Protein AF-A0A7C5RW53-F1 (afdb_monomer_lite)

Secondary structure (DSSP, 8-state):
--HHHHHHHHIIIIIHHHHHT-TT-TTEEEEEEEEETTTTEEEEEEEE-TTSSS-TT-HHHHHHHHHHHHHHHHHH-TT--EEEEEE-PPPHHHHHHHH----

pLDDT: mean 79.0, std 14.32, range [39.81, 92.06]

Sequence (103 aa):
MDIAEKIQKYILMDIRPRIKASPQIEDVIVWLKKFDKETGTAYLGLALGNGVGCSPFCGCAAGQIAELIGQEISREFPEVKRVVGLADIPEDDIIKSWNNEEN

Radius of gyration: 12.95 Å; chains: 1; bounding box: 31×34×33 Å

Foldseek 3Di:
DDVLVVLQVCCQPPVLVVLVPDPQQPPKAKGFPDADQVVLETEIEIQRDDRNPPPRQPLVVQQVSQVVVLVVSCVVPVSRPYYHGGHDDDDPVSVCSSPPPPD

Structure (mmCIF, N/CA/C/O backbone):
data_AF-A0A7C5RW53-F1
#
_entry.id   AF-A0A7C5RW53-F1
#
loop_
_atom_site.group_PDB
_atom_site.id
_atom_site.type_symbol
_atom_site.label_atom_id
_atom_site.label_alt_id
_atom_site.label_comp_id
_atom_site.label_asym_id
_atom_site.label_entity_id
_atom_site.label_seq_id
_atom_site.pdbx_PDB_ins_code
_atom_site.Cartn_x
_atom_site.Cartn_y
_atom_site.Cartn_z
_atom_site.occupancy
_atom_site.B_iso_or_equiv
_atom_site.auth_seq_id
_atom_site.auth_comp_id
_atom_site.auth_asym_id
_atom_site.auth_atom_id
_atom_site.pdbx_PDB_model_num
ATOM 1 N N . MET A 1 1 ? -8.670 13.868 7.991 1.00 60.38 1 MET A N 1
ATOM 2 C CA . MET A 1 1 ? -7.878 13.191 6.951 1.00 60.38 1 MET A CA 1
ATOM 3 C C . MET A 1 1 ? -8.121 11.708 7.109 1.00 60.38 1 MET A C 1
ATOM 5 O O . MET A 1 1 ? -7.908 11.197 8.208 1.00 60.38 1 MET A O 1
ATOM 9 N N . ASP A 1 2 ? -8.680 11.081 6.082 1.00 83.88 2 ASP A N 1
ATOM 10 C CA . ASP A 1 2 ? -9.053 9.672 6.103 1.00 83.88 2 ASP A CA 1
ATOM 11 C C . ASP A 1 2 ? -7.799 8.787 6.166 1.00 83.88 2 ASP A C 1
ATOM 13 O O . ASP A 1 2 ? -6.742 9.140 5.639 1.00 83.88 2 ASP A O 1
ATOM 17 N N . ILE A 1 3 ? -7.880 7.645 6.846 1.00 85.81 3 ILE A N 1
ATOM 18 C CA . ILE A 1 3 ? -6.751 6.714 6.925 1.00 85.81 3 ILE A CA 1
ATOM 19 C C . ILE A 1 3 ? -6.364 6.171 5.546 1.00 85.81 3 ILE A C 1
ATOM 21 O O . ILE A 1 3 ? -5.177 5.996 5.284 1.00 85.81 3 ILE A O 1
ATOM 25 N N . ALA A 1 4 ? -7.328 5.994 4.638 1.00 87.56 4 ALA A N 1
ATOM 26 C CA . ALA A 1 4 ? -7.044 5.591 3.270 1.00 87.56 4 ALA A CA 1
ATOM 27 C C . ALA A 1 4 ? -6.159 6.627 2.559 1.00 87.56 4 ALA A C 1
ATOM 29 O O . ALA A 1 4 ? -5.182 6.263 1.910 1.00 87.56 4 ALA A O 1
ATOM 30 N N . GLU A 1 5 ? -6.431 7.920 2.755 1.00 88.75 5 GLU A N 1
ATOM 31 C CA . GLU A 1 5 ? -5.603 9.002 2.208 1.00 88.75 5 GLU A CA 1
ATOM 32 C C . GLU A 1 5 ? -4.196 9.005 2.815 1.00 88.75 5 GLU A C 1
ATOM 34 O O . GLU A 1 5 ? -3.215 9.227 2.107 1.00 88.75 5 GLU A O 1
ATOM 39 N N . LYS A 1 6 ? -4.073 8.741 4.124 1.00 90.50 6 LYS A N 1
ATOM 40 C CA . LYS A 1 6 ? -2.763 8.649 4.786 1.00 90.50 6 LYS A CA 1
ATOM 41 C C . LYS A 1 6 ? -1.939 7.478 4.253 1.00 90.50 6 LYS A C 1
ATOM 43 O O . LYS A 1 6 ? -0.764 7.669 3.951 1.00 90.50 6 LYS A O 1
ATOM 48 N N . ILE A 1 7 ? -2.554 6.305 4.102 1.00 90.31 7 ILE A N 1
ATOM 49 C CA . ILE A 1 7 ? -1.904 5.115 3.542 1.00 90.31 7 ILE A CA 1
ATOM 50 C C . ILE A 1 7 ? -1.500 5.379 2.088 1.00 90.31 7 ILE A C 1
ATOM 52 O O . ILE A 1 7 ? -0.357 5.126 1.722 1.00 90.31 7 ILE A O 1
ATOM 56 N N . GLN A 1 8 ? -2.390 5.948 1.270 1.00 90.19 8 GLN A N 1
ATOM 57 C CA . GLN A 1 8 ? -2.077 6.289 -0.120 1.00 90.19 8 GLN A CA 1
ATOM 58 C C . GLN A 1 8 ? -0.909 7.280 -0.211 1.00 90.19 8 GLN A C 1
ATOM 60 O O . GLN A 1 8 ? 0.004 7.097 -1.015 1.00 90.19 8 GLN A O 1
ATOM 65 N N . LYS A 1 9 ? -0.894 8.306 0.645 1.00 90.38 9 LYS A N 1
ATOM 66 C CA . LYS A 1 9 ? 0.212 9.266 0.714 1.00 90.38 9 LYS A CA 1
ATOM 67 C C . LYS A 1 9 ? 1.521 8.594 1.129 1.00 90.38 9 LYS A C 1
ATOM 69 O O . LYS A 1 9 ? 2.552 8.864 0.522 1.00 90.38 9 LYS A O 1
ATOM 74 N N . TYR A 1 10 ? 1.480 7.703 2.117 1.00 91.25 10 TYR A N 1
ATOM 75 C CA . TYR A 1 10 ? 2.642 6.925 2.544 1.00 91.25 10 TYR A CA 1
ATOM 76 C C . TYR A 1 10 ? 3.187 6.048 1.408 1.00 91.25 10 TYR A C 1
ATOM 78 O O . TYR A 1 10 ? 4.391 6.036 1.160 1.00 91.25 10 TYR A O 1
ATOM 86 N N . ILE A 1 11 ? 2.304 5.401 0.639 1.00 90.19 11 ILE A N 1
ATOM 87 C CA . ILE A 1 11 ? 2.691 4.625 -0.544 1.00 90.19 11 ILE A CA 1
ATOM 88 C C . ILE A 1 11 ? 3.422 5.511 -1.565 1.00 90.19 11 ILE A C 1
ATOM 90 O O . ILE A 1 11 ? 4.488 5.142 -2.048 1.00 90.19 11 ILE A O 1
ATOM 94 N N . LEU A 1 12 ? 2.894 6.694 -1.880 1.00 89.44 12 LEU A N 1
ATOM 95 C CA . LEU A 1 12 ? 3.497 7.579 -2.884 1.00 89.44 12 LEU A CA 1
ATOM 96 C C . LEU A 1 12 ? 4.804 8.242 -2.424 1.00 89.44 12 LEU A C 1
ATOM 98 O O . LEU A 1 12 ? 5.671 8.522 -3.256 1.00 89.44 12 LEU A O 1
ATOM 102 N N . MET A 1 13 ? 4.944 8.523 -1.129 1.00 88.94 13 MET A N 1
ATOM 103 C CA . MET A 1 13 ? 6.102 9.240 -0.590 1.00 88.94 13 MET A CA 1
ATOM 104 C C . MET A 1 13 ? 7.244 8.316 -0.169 1.00 88.94 13 MET A C 1
ATOM 106 O O . MET A 1 13 ? 8.395 8.659 -0.414 1.00 88.94 13 MET A O 1
ATOM 110 N N . ASP A 1 14 ? 6.942 7.167 0.437 1.00 87.75 14 ASP A N 1
ATOM 111 C CA . ASP A 1 14 ? 7.957 6.284 1.026 1.00 87.75 14 ASP A CA 1
ATOM 112 C C . ASP A 1 14 ? 8.174 5.017 0.190 1.00 87.75 14 ASP A C 1
ATOM 114 O O . ASP A 1 14 ? 9.297 4.657 -0.164 1.00 87.75 14 ASP A O 1
ATOM 118 N N . ILE A 1 15 ? 7.082 4.371 -0.222 1.00 87.06 15 ILE A N 1
ATOM 119 C CA . ILE A 1 15 ? 7.143 3.081 -0.919 1.00 87.06 15 ILE A CA 1
ATOM 120 C C . ILE A 1 15 ? 7.528 3.247 -2.396 1.00 87.06 15 ILE A C 1
ATOM 122 O O . ILE A 1 15 ? 8.409 2.544 -2.893 1.00 87.06 15 ILE A O 1
ATOM 126 N N . ARG A 1 16 ? 6.915 4.202 -3.103 1.00 87.31 16 ARG A N 1
ATOM 127 C CA . ARG A 1 16 ? 7.174 4.497 -4.521 1.00 87.31 16 ARG A CA 1
ATOM 128 C C . ARG A 1 16 ? 8.660 4.693 -4.850 1.00 87.31 16 ARG A C 1
ATOM 130 O O . ARG A 1 16 ? 9.122 4.006 -5.760 1.00 87.31 16 ARG A O 1
ATOM 137 N N . PRO A 1 17 ? 9.433 5.570 -4.171 1.00 84.62 17 PRO A N 1
ATOM 138 C CA . PRO A 1 17 ? 10.845 5.762 -4.513 1.00 84.62 17 PRO A CA 1
ATOM 139 C C . PRO A 1 17 ? 11.674 4.486 -4.325 1.00 84.62 17 PRO A C 1
ATOM 141 O O . PRO A 1 17 ? 12.587 4.233 -5.102 1.00 84.62 17 PRO A O 1
ATOM 144 N N . ARG A 1 18 ? 11.330 3.637 -3.349 1.00 83.25 18 ARG A N 1
ATOM 145 C CA . ARG A 1 18 ? 12.024 2.364 -3.087 1.00 83.25 18 ARG A CA 1
ATOM 146 C C . ARG A 1 18 ? 11.716 1.306 -4.144 1.00 83.25 18 ARG A C 1
ATOM 148 O O . ARG A 1 18 ? 12.614 0.569 -4.550 1.00 83.25 18 ARG A O 1
ATOM 155 N N . ILE A 1 19 ? 10.468 1.258 -4.613 1.00 80.19 19 ILE A N 1
ATOM 156 C CA . ILE A 1 19 ? 10.066 0.396 -5.730 1.00 80.19 19 ILE A CA 1
ATOM 157 C C . ILE A 1 19 ? 10.749 0.860 -7.018 1.00 80.19 19 ILE A C 1
ATOM 159 O O . ILE A 1 19 ? 11.409 0.051 -7.660 1.00 80.19 19 ILE A O 1
ATOM 163 N N . LYS A 1 20 ? 10.687 2.159 -7.345 1.00 77.50 20 LYS A N 1
ATOM 164 C CA . LYS A 1 20 ? 11.353 2.723 -8.534 1.00 77.50 20 LYS A CA 1
ATOM 165 C C . LYS A 1 20 ? 12.879 2.550 -8.514 1.00 77.50 20 LYS A C 1
ATOM 167 O O . LYS A 1 20 ? 13.486 2.416 -9.568 1.00 77.50 20 LYS A O 1
ATOM 172 N N . ALA A 1 21 ? 13.506 2.550 -7.336 1.00 75.88 21 ALA A N 1
ATOM 173 C CA . ALA A 1 21 ? 14.948 2.341 -7.194 1.00 75.88 21 ALA A CA 1
ATOM 174 C C . ALA A 1 21 ? 15.376 0.864 -7.293 1.00 75.88 21 ALA A C 1
ATOM 176 O O . ALA A 1 21 ? 16.574 0.581 -7.351 1.00 75.88 21 ALA A O 1
ATOM 177 N N . SER A 1 22 ? 14.435 -0.086 -7.274 1.00 68.31 22 SER A N 1
ATOM 178 C CA . SER A 1 22 ? 14.743 -1.516 -7.276 1.00 68.31 22 SER A CA 1
ATOM 179 C C . SER A 1 22 ? 14.961 -2.028 -8.708 1.00 68.31 22 SER A C 1
ATOM 181 O O . SER A 1 22 ? 14.000 -2.127 -9.465 1.00 68.31 22 SER A O 1
ATOM 183 N N . PRO A 1 23 ? 16.182 -2.457 -9.089 1.00 59.50 23 PRO A N 1
ATOM 184 C CA . PRO A 1 23 ? 16.503 -2.856 -10.467 1.00 59.50 23 PRO A CA 1
ATOM 185 C C . PRO A 1 23 ? 15.830 -4.163 -10.913 1.00 59.50 23 PRO A C 1
ATOM 187 O O . PRO A 1 23 ? 15.885 -4.515 -12.081 1.00 59.50 23 PRO A O 1
ATOM 190 N N . GLN A 1 24 ? 15.232 -4.911 -9.983 1.00 56.28 24 GLN A N 1
ATOM 191 C CA . GLN A 1 24 ? 14.511 -6.160 -10.260 1.00 56.28 24 GLN A CA 1
ATOM 192 C C . GLN A 1 24 ? 13.011 -5.935 -10.503 1.00 56.28 24 GLN A C 1
ATOM 194 O O . GLN A 1 24 ? 12.285 -6.885 -10.786 1.00 56.28 24 GLN A O 1
ATOM 199 N N . ILE A 1 25 ? 12.539 -4.700 -10.324 1.00 60.81 25 ILE A N 1
ATOM 200 C CA . ILE A 1 25 ? 11.127 -4.337 -10.285 1.00 60.81 25 ILE A CA 1
ATOM 201 C C . ILE A 1 25 ? 10.901 -3.226 -11.320 1.00 60.81 25 ILE A C 1
ATOM 203 O O . ILE A 1 25 ? 10.647 -2.073 -10.982 1.00 60.81 25 ILE A O 1
ATOM 207 N N . GLU A 1 26 ? 11.051 -3.564 -12.601 1.00 56.66 26 GLU A N 1
ATOM 208 C CA . GLU A 1 26 ? 10.696 -2.651 -13.691 1.00 56.66 26 GLU A CA 1
ATOM 209 C C . GLU A 1 26 ? 9.162 -2.537 -13.787 1.00 56.66 26 GLU A C 1
ATOM 211 O O . GLU A 1 26 ? 8.442 -3.538 -13.750 1.00 56.66 26 GLU A O 1
ATOM 216 N N . ASP A 1 27 ? 8.664 -1.299 -13.855 1.00 70.62 27 ASP A N 1
ATOM 217 C CA . ASP A 1 27 ? 7.256 -0.966 -14.117 1.00 70.62 27 ASP A CA 1
ATOM 218 C C . ASP A 1 27 ? 6.223 -1.503 -13.106 1.00 70.62 27 ASP A C 1
ATOM 220 O O . ASP A 1 27 ? 5.102 -1.861 -13.475 1.00 70.62 27 ASP A O 1
ATOM 224 N N . VAL A 1 28 ? 6.556 -1.533 -11.809 1.00 79.19 28 VAL A N 1
ATOM 225 C CA . VAL A 1 28 ? 5.549 -1.818 -10.773 1.00 79.19 28 VAL A CA 1
ATOM 226 C C . VAL A 1 28 ? 4.866 -0.551 -10.279 1.00 79.19 28 VAL A C 1
ATOM 228 O O . VAL A 1 28 ? 5.516 0.413 -9.872 1.00 79.19 28 VAL A O 1
ATOM 231 N N . ILE A 1 29 ? 3.534 -0.588 -10.263 1.00 85.75 29 ILE A N 1
ATOM 232 C CA . ILE A 1 29 ? 2.676 0.453 -9.694 1.00 85.75 29 ILE A CA 1
ATOM 233 C C . ILE A 1 29 ? 1.947 -0.142 -8.497 1.00 85.75 29 ILE A C 1
ATOM 235 O O . ILE A 1 29 ? 1.301 -1.181 -8.624 1.00 85.75 29 ILE A O 1
ATOM 239 N N . VAL A 1 30 ? 2.026 0.523 -7.345 1.00 88.38 30 VAL A N 1
ATOM 240 C CA . VAL A 1 30 ? 1.307 0.118 -6.130 1.00 88.38 30 VAL A CA 1
ATOM 241 C C . VAL A 1 30 ? 0.391 1.245 -5.682 1.00 88.38 30 VAL A C 1
ATOM 243 O O . VAL A 1 30 ? 0.796 2.401 -5.616 1.00 88.38 30 VAL A O 1
ATOM 246 N N . TRP A 1 31 ? -0.851 0.918 -5.345 1.00 91.25 31 TRP A N 1
ATOM 247 C CA . TRP A 1 31 ? -1.801 1.887 -4.806 1.00 91.25 31 TRP A CA 1
ATOM 248 C C . TRP A 1 31 ? -2.745 1.235 -3.808 1.00 91.25 31 TRP A C 1
ATOM 250 O O . TRP A 1 31 ? -2.967 0.024 -3.824 1.00 91.25 31 TRP A O 1
ATOM 260 N N . LEU A 1 32 ? -3.332 2.045 -2.934 1.00 92.06 32 LEU A N 1
ATOM 261 C CA . LEU A 1 32 ? -4.427 1.601 -2.092 1.00 92.06 32 LEU A CA 1
ATOM 262 C C . LEU A 1 32 ? -5.710 1.552 -2.927 1.00 92.06 32 LEU A C 1
ATOM 264 O O . LEU A 1 32 ? -6.218 2.581 -3.362 1.00 92.06 32 LEU A O 1
ATOM 268 N N . LYS A 1 33 ? -6.262 0.352 -3.110 1.00 90.50 33 LYS A N 1
ATOM 269 C CA . LYS A 1 33 ? -7.536 0.145 -3.808 1.00 90.50 33 LYS A CA 1
ATOM 270 C C . LYS A 1 33 ? -8.727 0.373 -2.882 1.00 90.50 33 LYS A C 1
ATOM 272 O O . LYS A 1 33 ? -9.715 0.987 -3.268 1.00 90.50 33 LYS A O 1
ATOM 277 N N . LYS A 1 34 ? -8.650 -0.142 -1.652 1.00 90.81 34 LYS A N 1
ATOM 278 C CA . LYS A 1 34 ? -9.700 0.025 -0.639 1.00 90.81 34 LYS A CA 1
ATOM 279 C C . LYS A 1 34 ? -9.123 -0.149 0.759 1.00 90.81 34 LYS A C 1
ATOM 281 O O . LYS A 1 34 ? -8.285 -1.017 0.974 1.00 90.81 34 LYS A O 1
ATOM 286 N N . PHE A 1 35 ? -9.638 0.605 1.724 1.00 91.44 35 PHE A N 1
ATOM 287 C CA . PHE A 1 35 ? -9.458 0.298 3.139 1.00 91.44 35 PHE A CA 1
ATOM 288 C C . PHE A 1 35 ? -10.794 -0.091 3.768 1.00 91.44 35 PHE A C 1
ATOM 290 O O . PHE A 1 35 ? -11.774 0.649 3.686 1.00 91.44 35 PHE A O 1
ATOM 297 N N . ASP A 1 36 ? -10.834 -1.269 4.376 1.00 91.31 36 ASP A N 1
ATOM 298 C CA . ASP A 1 36 ? -11.982 -1.766 5.115 1.00 91.31 36 ASP A CA 1
ATOM 299 C C . ASP A 1 36 ? -11.802 -1.463 6.605 1.00 91.31 36 ASP A C 1
ATOM 301 O O . ASP A 1 36 ? -11.018 -2.116 7.293 1.00 91.31 36 ASP A O 1
ATOM 305 N N . LYS A 1 37 ? -12.509 -0.439 7.097 1.00 87.50 37 LYS A N 1
ATOM 306 C CA . LYS A 1 37 ? -12.395 0.037 8.486 1.00 87.50 37 LYS A CA 1
ATOM 307 C C . LYS A 1 37 ? -12.944 -0.960 9.506 1.00 87.50 37 LYS A C 1
ATOM 309 O O . LYS A 1 37 ? -12.482 -0.975 10.641 1.00 87.50 37 LYS A O 1
ATOM 314 N N . GLU A 1 38 ? -13.919 -1.776 9.111 1.00 87.62 38 GLU A N 1
ATOM 315 C CA . GLU A 1 38 ? -14.553 -2.756 9.999 1.00 87.62 38 GLU A CA 1
ATOM 316 C C . GLU A 1 38 ? -13.579 -3.881 10.357 1.00 87.62 38 GLU A C 1
ATOM 318 O O . GLU A 1 38 ? -13.432 -4.248 11.524 1.00 87.62 38 GLU A O 1
ATOM 323 N N . THR A 1 39 ? -12.857 -4.394 9.361 1.00 89.19 39 THR A N 1
ATOM 324 C CA . THR A 1 39 ? -11.870 -5.463 9.559 1.00 89.19 39 THR A CA 1
ATOM 325 C C . THR A 1 39 ? -10.444 -4.950 9.775 1.00 89.19 39 THR A C 1
ATOM 327 O O . THR A 1 39 ? -9.594 -5.706 10.245 1.00 89.19 39 THR A O 1
ATOM 330 N N . GLY A 1 40 ? -10.168 -3.678 9.471 1.00 89.88 40 GLY A N 1
ATOM 331 C CA . GLY A 1 40 ? -8.817 -3.111 9.440 1.00 89.88 40 GLY A CA 1
ATOM 332 C C . GLY A 1 40 ? -7.988 -3.639 8.266 1.00 89.88 40 GLY A C 1
ATOM 333 O O . GLY A 1 40 ? -6.772 -3.784 8.392 1.00 89.88 40 GLY A O 1
ATOM 334 N N . THR A 1 41 ? -8.628 -3.997 7.149 1.00 91.56 41 THR A N 1
ATOM 335 C CA . THR A 1 41 ? -7.951 -4.610 5.996 1.00 91.56 41 THR A CA 1
ATOM 336 C C . THR A 1 41 ? -7.657 -3.572 4.914 1.00 91.56 41 THR A C 1
ATOM 338 O O . THR A 1 41 ? -8.577 -2.980 4.351 1.00 91.56 41 THR A O 1
ATOM 341 N N . ALA A 1 42 ? -6.381 -3.382 4.575 1.00 91.56 42 ALA A N 1
ATOM 342 C CA . ALA A 1 42 ? -5.950 -2.578 3.435 1.00 91.56 42 ALA A CA 1
ATOM 343 C C . ALA A 1 42 ? -5.766 -3.459 2.191 1.00 91.56 42 ALA A C 1
ATOM 345 O O . ALA A 1 42 ? -4.936 -4.367 2.165 1.00 91.56 42 ALA A O 1
ATOM 346 N N . TYR A 1 43 ? -6.538 -3.179 1.148 1.00 91.25 43 TYR A N 1
ATOM 347 C CA . TYR A 1 43 ? -6.432 -3.826 -0.153 1.00 91.25 43 TYR A CA 1
ATOM 348 C C . TYR A 1 43 ? -5.542 -2.976 -1.052 1.00 91.25 43 TYR A C 1
ATOM 350 O O . TYR A 1 43 ? -5.912 -1.857 -1.415 1.00 91.25 43 TYR A O 1
ATOM 358 N N . LEU A 1 44 ? -4.380 -3.509 -1.408 1.00 91.31 44 LEU A N 1
ATOM 359 C CA . LEU A 1 44 ? -3.438 -2.887 -2.325 1.00 91.31 44 LEU A CA 1
ATOM 360 C C . LEU A 1 44 ? -3.655 -3.436 -3.733 1.00 91.31 44 LEU A C 1
ATOM 362 O O . LEU A 1 44 ? -3.730 -4.649 -3.923 1.00 91.31 44 LEU A O 1
ATOM 366 N N . GLY A 1 45 ? -3.751 -2.538 -4.707 1.00 89.69 45 GLY A N 1
ATOM 367 C CA . GLY A 1 45 ? -3.626 -2.871 -6.119 1.00 89.69 45 GLY A CA 1
ATOM 368 C C . GLY A 1 45 ? -2.156 -2.854 -6.517 1.00 89.69 45 GLY A C 1
ATOM 369 O O 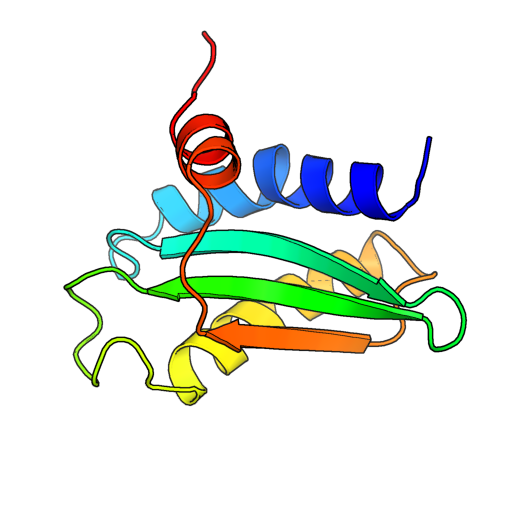. GLY A 1 45 ? -1.411 -1.961 -6.105 1.00 89.69 45 GLY A O 1
ATOM 370 N N . LEU A 1 46 ? -1.739 -3.861 -7.278 1.00 87.19 46 LEU A N 1
ATOM 371 C CA . LEU A 1 46 ? -0.395 -3.974 -7.824 1.00 87.19 46 LEU A CA 1
ATOM 372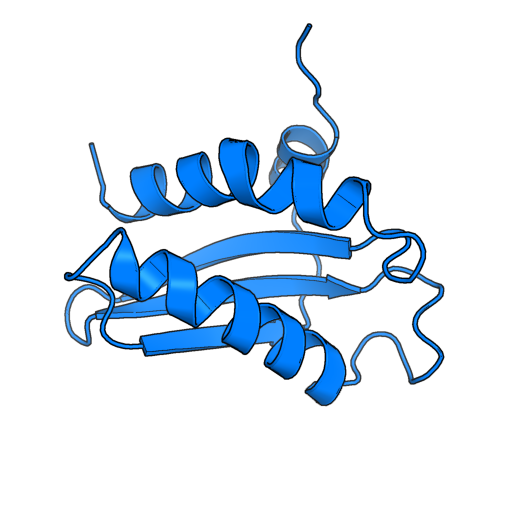 C C . LEU A 1 46 ? -0.480 -4.226 -9.325 1.00 87.19 46 LEU A C 1
ATOM 374 O O . LEU A 1 46 ? -1.026 -5.239 -9.761 1.00 87.19 46 LEU A O 1
ATOM 378 N N . ALA A 1 47 ? 0.098 -3.317 -10.099 1.00 83.25 47 ALA A N 1
ATOM 379 C CA . ALA A 1 47 ? 0.332 -3.505 -11.519 1.00 83.25 47 ALA A CA 1
ATOM 380 C C . ALA A 1 47 ? 1.766 -3.985 -11.670 1.00 83.25 47 ALA A C 1
ATOM 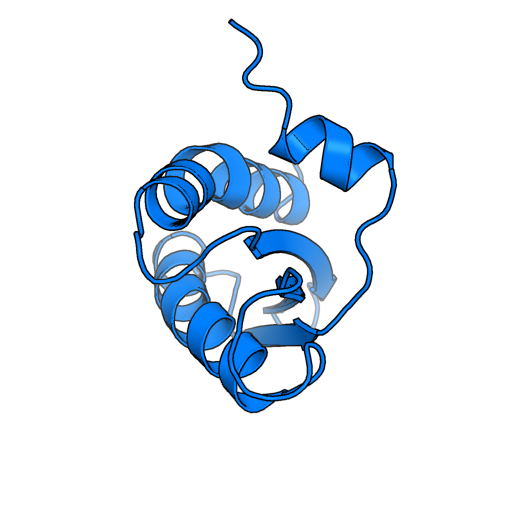382 O O . ALA A 1 47 ? 2.688 -3.284 -11.262 1.00 83.25 47 ALA A O 1
ATOM 383 N N . LEU A 1 48 ? 1.947 -5.178 -12.216 1.00 74.75 48 LEU A N 1
ATOM 384 C CA . LEU A 1 48 ? 3.254 -5.722 -12.545 1.00 74.75 48 LEU A CA 1
ATOM 385 C C . LEU A 1 48 ? 3.467 -5.483 -14.041 1.00 74.75 48 LEU A C 1
ATOM 387 O O . LEU A 1 48 ? 2.739 -6.053 -14.854 1.00 74.75 48 LEU A O 1
ATOM 391 N N . GLY A 1 49 ? 4.387 -4.591 -14.407 1.00 63.75 49 GLY A N 1
ATOM 392 C CA . GLY A 1 49 ? 4.660 -4.267 -15.804 1.00 63.75 49 GLY A CA 1
ATOM 393 C C . GLY A 1 49 ? 5.110 -5.467 -16.646 1.00 63.75 49 GLY A C 1
ATOM 394 O O . GLY A 1 49 ? 5.337 -6.578 -16.155 1.00 63.75 49 GLY A O 1
ATOM 395 N N . ASN A 1 50 ? 5.249 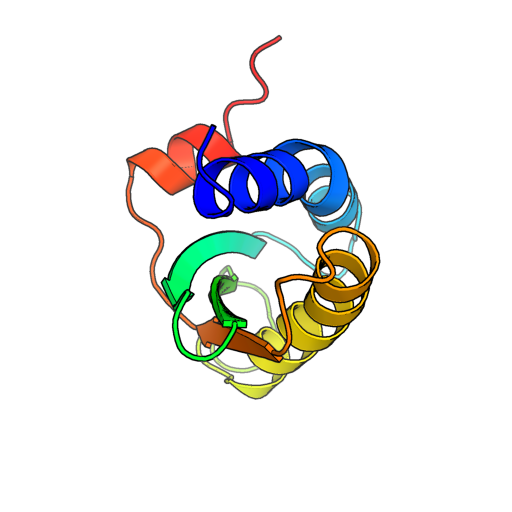-5.246 -17.956 1.00 50.34 50 ASN A N 1
ATOM 396 C CA . ASN A 1 50 ? 5.775 -6.253 -18.879 1.00 50.34 50 ASN A CA 1
ATOM 397 C C . ASN A 1 50 ? 7.273 -6.476 -18.610 1.00 50.34 50 ASN A C 1
ATOM 399 O O . ASN A 1 50 ? 8.114 -5.808 -19.197 1.00 50.34 50 ASN A O 1
ATOM 403 N N . GLY A 1 51 ? 7.606 -7.416 -17.726 1.00 46.06 51 GLY A N 1
ATOM 404 C CA . GLY A 1 51 ? 9.001 -7.712 -17.375 1.00 46.06 51 GLY A CA 1
ATOM 405 C C . GLY A 1 51 ? 9.188 -8.692 -16.219 1.00 46.06 51 GLY A C 1
ATOM 406 O O . GLY A 1 51 ? 10.243 -9.310 -16.093 1.00 46.06 51 GLY A O 1
ATOM 407 N N . VAL A 1 52 ? 8.158 -8.923 -15.401 1.00 49.22 52 VAL A N 1
ATOM 408 C CA . VAL A 1 52 ? 8.226 -9.926 -14.332 1.00 49.22 52 VAL A CA 1
ATOM 409 C C . VAL A 1 52 ? 8.088 -11.308 -14.980 1.00 49.22 52 VAL A C 1
ATOM 411 O O . VAL A 1 52 ? 7.047 -11.630 -15.536 1.00 49.22 52 VAL A O 1
ATOM 414 N N . GLY A 1 53 ? 9.158 -12.111 -14.988 1.00 41.44 53 GLY A N 1
ATOM 415 C CA . GLY A 1 53 ? 9.309 -13.380 -15.734 1.00 41.44 53 GLY A CA 1
ATOM 416 C C . GLY A 1 53 ? 8.346 -14.537 -15.395 1.00 41.44 53 GLY A C 1
ATOM 417 O O . GLY A 1 53 ? 8.616 -15.689 -15.721 1.00 41.44 53 GLY A O 1
ATOM 418 N N . CYS A 1 54 ? 7.216 -14.257 -14.757 1.00 49.12 54 CYS A N 1
ATOM 419 C CA . CYS A 1 54 ? 6.023 -15.094 -14.691 1.00 49.12 54 CYS A CA 1
ATOM 420 C C . CYS A 1 54 ? 4.859 -14.184 -15.064 1.00 49.12 54 CYS A C 1
ATOM 422 O O . CYS A 1 54 ? 4.847 -13.070 -14.556 1.00 49.12 54 CYS A O 1
ATOM 424 N N . SER A 1 55 ? 3.927 -14.645 -15.917 1.00 44.84 55 SER A N 1
ATOM 425 C CA . SER A 1 55 ? 2.751 -13.889 -16.408 1.00 44.84 55 SER A CA 1
ATOM 426 C C . SER A 1 55 ? 2.391 -12.705 -15.501 1.00 44.84 55 SER A C 1
ATOM 428 O O . SER A 1 55 ? 2.240 -12.957 -14.309 1.00 44.84 55 SER A O 1
ATOM 430 N N . PRO A 1 56 ? 2.176 -11.476 -16.009 1.00 49.94 56 PRO A N 1
ATOM 431 C CA . PRO A 1 56 ? 1.992 -10.245 -15.210 1.00 49.94 56 PRO A CA 1
ATOM 432 C C . PRO A 1 56 ? 0.842 -10.281 -14.171 1.00 49.94 56 PRO A C 1
ATOM 434 O O . PRO A 1 56 ? 0.642 -9.344 -13.409 1.00 49.94 56 PRO A O 1
ATOM 437 N N . PHE A 1 57 ? 0.118 -11.400 -14.095 1.00 51.78 57 PHE A N 1
ATOM 438 C CA . PHE A 1 57 ? -0.932 -11.757 -13.141 1.00 51.78 57 PHE A CA 1
ATOM 439 C C . PHE A 1 57 ? -0.550 -12.916 -12.201 1.00 51.78 57 PHE A C 1
ATOM 441 O O . PHE A 1 57 ? -1.413 -13.549 -11.592 1.00 51.78 57 PHE A O 1
ATOM 448 N N . CYS A 1 58 ? 0.737 -13.240 -12.087 1.00 52.19 58 CYS A N 1
ATOM 449 C CA . CYS A 1 58 ? 1.277 -14.179 -11.120 1.00 52.19 58 CYS A CA 1
ATOM 450 C C . CYS A 1 58 ? 1.013 -13.599 -9.726 1.00 52.19 58 CYS A C 1
ATOM 452 O O . CYS A 1 58 ? 1.781 -12.786 -9.212 1.00 52.19 58 CYS A O 1
ATOM 454 N N . GLY A 1 59 ? -0.107 -13.996 -9.115 1.00 56.22 59 GLY A N 1
ATOM 45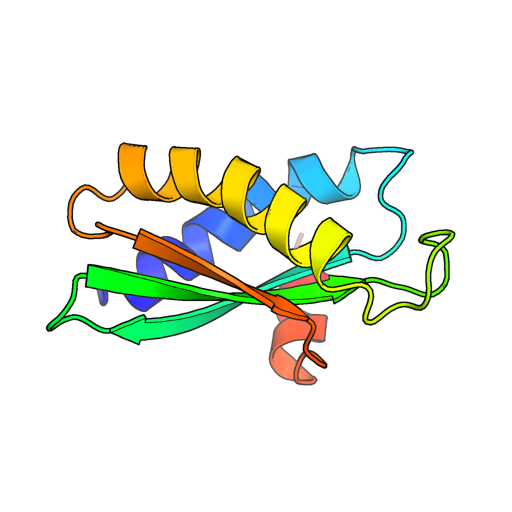5 C CA . GLY A 1 59 ? -0.521 -13.529 -7.791 1.00 56.22 59 GLY A CA 1
ATOM 456 C C . GLY A 1 59 ? 0.552 -13.715 -6.712 1.00 56.22 59 GLY A C 1
ATOM 457 O O . GLY A 1 59 ? 0.496 -13.048 -5.685 1.00 56.22 59 GLY A O 1
ATOM 458 N N . CYS A 1 60 ? 1.565 -14.556 -6.956 1.00 66.50 60 CYS A N 1
ATOM 459 C CA . CYS A 1 60 ? 2.722 -14.714 -6.083 1.00 66.50 60 CYS A CA 1
ATOM 460 C C . CYS A 1 60 ? 3.587 -13.447 -6.013 1.00 66.50 60 CYS A C 1
ATOM 462 O O . CYS A 1 60 ? 3.913 -13.022 -4.911 1.00 66.50 60 CYS A O 1
ATOM 464 N N . ALA A 1 61 ? 3.913 -12.805 -7.141 1.00 68.75 61 ALA A N 1
ATOM 465 C CA . ALA A 1 61 ? 4.739 -11.594 -7.134 1.00 68.75 61 ALA A CA 1
ATOM 466 C C . ALA A 1 61 ? 3.991 -10.408 -6.500 1.00 68.75 61 ALA A C 1
ATOM 468 O O . ALA A 1 61 ? 4.536 -9.703 -5.652 1.00 68.75 61 ALA A O 1
ATOM 469 N N . ALA A 1 62 ? 2.706 -10.245 -6.835 1.00 72.38 62 ALA A N 1
ATOM 470 C CA . ALA A 1 62 ? 1.858 -9.224 -6.222 1.00 72.38 62 ALA A CA 1
ATOM 471 C C . ALA A 1 62 ? 1.677 -9.464 -4.711 1.00 72.38 62 ALA A C 1
ATOM 473 O O . ALA A 1 62 ? 1.759 -8.528 -3.917 1.00 72.38 62 ALA A O 1
ATOM 474 N N . GLY A 1 63 ? 1.488 -10.722 -4.304 1.00 74.12 63 GLY A N 1
ATOM 475 C CA . GLY A 1 63 ? 1.387 -11.113 -2.901 1.00 74.12 63 GLY A CA 1
ATOM 476 C C . GLY A 1 63 ? 2.673 -10.852 -2.117 1.00 74.12 63 GLY A C 1
ATOM 477 O O . GLY A 1 63 ? 2.604 -10.297 -1.027 1.00 74.12 63 GLY A O 1
ATOM 478 N N . GLN A 1 64 ? 3.842 -11.173 -2.680 1.00 78.12 64 GLN A N 1
ATOM 479 C CA . GLN A 1 64 ? 5.139 -10.941 -2.032 1.00 78.12 64 GLN A CA 1
ATOM 480 C C . GLN A 1 64 ? 5.428 -9.452 -1.820 1.00 78.12 64 GLN A C 1
ATOM 482 O O . GLN A 1 64 ? 5.824 -9.051 -0.726 1.00 78.12 64 GLN A O 1
ATOM 487 N N . ILE A 1 65 ? 5.195 -8.622 -2.841 1.00 80.44 65 ILE A N 1
ATOM 488 C CA . ILE A 1 65 ? 5.386 -7.170 -2.734 1.00 80.44 65 ILE A CA 1
ATOM 489 C C . ILE A 1 65 ? 4.399 -6.584 -1.716 1.00 80.44 65 ILE A C 1
ATOM 491 O O . ILE A 1 65 ? 4.784 -5.777 -0.871 1.00 80.44 65 ILE A O 1
ATOM 495 N N . ALA A 1 66 ? 3.140 -7.022 -1.740 1.00 83.31 66 ALA A N 1
ATOM 496 C CA . ALA A 1 66 ? 2.144 -6.564 -0.781 1.00 83.31 66 ALA A CA 1
ATOM 497 C C . ALA A 1 66 ? 2.409 -7.036 0.651 1.00 83.31 66 ALA A C 1
ATOM 499 O O . ALA A 1 66 ? 2.067 -6.316 1.581 1.00 83.31 66 ALA A O 1
ATOM 500 N N . GLU A 1 67 ? 3.012 -8.208 0.851 1.00 84.50 67 GLU A N 1
ATOM 501 C CA . GLU A 1 67 ? 3.419 -8.677 2.176 1.00 84.50 67 GLU A CA 1
ATOM 502 C C . GLU A 1 67 ? 4.577 -7.830 2.722 1.00 84.50 67 GLU A C 1
ATOM 504 O O . GLU A 1 67 ? 4.498 -7.350 3.853 1.00 84.50 67 GLU A O 1
ATOM 509 N N . LEU A 1 68 ? 5.593 -7.559 1.893 1.00 83.56 68 LEU A N 1
ATOM 510 C CA . LEU A 1 68 ? 6.717 -6.676 2.226 1.00 83.56 68 LEU A CA 1
ATOM 511 C C . LEU A 1 68 ? 6.243 -5.274 2.621 1.00 83.56 68 LEU A C 1
ATOM 513 O O . LEU A 1 68 ? 6.550 -4.791 3.709 1.00 83.56 68 LEU A O 1
ATOM 517 N N . ILE A 1 69 ? 5.456 -4.634 1.756 1.00 85.69 69 ILE A N 1
ATOM 518 C CA . ILE A 1 69 ? 4.913 -3.293 2.006 1.00 85.69 69 ILE A CA 1
ATOM 519 C C . ILE A 1 69 ? 3.908 -3.332 3.160 1.00 85.69 69 ILE A C 1
ATOM 521 O O . ILE A 1 69 ? 3.827 -2.410 3.969 1.00 85.69 69 ILE A O 1
ATOM 525 N N . GLY A 1 70 ? 3.130 -4.408 3.253 1.00 85.56 70 GLY A N 1
ATOM 526 C CA . GLY A 1 70 ? 2.050 -4.543 4.212 1.00 85.56 70 GLY A CA 1
ATOM 527 C C . GLY A 1 70 ? 2.521 -4.608 5.656 1.00 85.56 70 GLY A C 1
ATOM 528 O O . GLY A 1 70 ? 1.846 -4.067 6.533 1.00 85.56 70 GLY A O 1
ATOM 529 N N . GLN A 1 71 ? 3.691 -5.199 5.909 1.00 85.75 71 GLN A N 1
ATOM 530 C CA . GLN A 1 71 ? 4.322 -5.158 7.230 1.00 85.75 71 GLN A CA 1
ATOM 531 C C . GLN A 1 71 ? 4.686 -3.728 7.643 1.00 85.75 71 GLN A C 1
ATOM 533 O O . GLN A 1 71 ? 4.474 -3.355 8.797 1.00 85.75 71 GLN A O 1
ATOM 538 N N . GLU A 1 72 ? 5.175 -2.911 6.709 1.00 87.31 72 GLU A N 1
ATOM 539 C CA . GLU A 1 72 ? 5.536 -1.518 6.991 1.00 87.31 72 GLU A CA 1
ATOM 540 C C . GLU A 1 72 ? 4.297 -0.650 7.196 1.00 87.31 72 GLU A C 1
ATOM 542 O O . GLU A 1 72 ? 4.204 0.064 8.193 1.00 87.31 72 GLU A O 1
ATOM 547 N N . ILE A 1 73 ? 3.288 -0.797 6.331 1.00 87.88 73 ILE A N 1
ATOM 548 C CA . ILE A 1 73 ? 1.998 -0.114 6.488 1.00 87.88 73 ILE A CA 1
ATOM 549 C C . ILE A 1 73 ? 1.357 -0.478 7.830 1.00 87.88 73 ILE A C 1
ATOM 551 O O . ILE A 1 73 ? 0.869 0.407 8.519 1.00 87.88 73 ILE A O 1
ATOM 555 N N . SER A 1 74 ? 1.370 -1.750 8.233 1.00 87.00 74 SER A N 1
ATOM 556 C CA . SER A 1 74 ? 0.775 -2.167 9.515 1.00 87.00 74 SER A CA 1
ATOM 557 C C . SER A 1 74 ? 1.569 -1.654 10.723 1.00 87.00 74 SER A C 1
ATOM 559 O O . SER A 1 74 ? 1.007 -1.459 11.799 1.00 87.00 74 SER A O 1
ATOM 561 N N . ARG A 1 75 ? 2.879 -1.424 10.561 1.00 87.56 75 ARG A N 1
ATOM 562 C CA . ARG A 1 75 ? 3.732 -0.828 11.597 1.00 87.56 75 ARG A CA 1
ATOM 563 C C . ARG A 1 75 ? 3.483 0.675 11.742 1.00 87.56 75 ARG A C 1
ATOM 565 O O . ARG A 1 75 ? 3.421 1.151 12.870 1.00 87.56 75 ARG A O 1
ATOM 572 N N . GLU A 1 76 ? 3.352 1.397 10.632 1.00 89.06 76 GLU A N 1
ATOM 573 C CA . GLU A 1 76 ? 3.084 2.843 10.621 1.00 89.06 76 GLU A CA 1
ATOM 574 C C . GLU A 1 76 ? 1.622 3.156 10.996 1.00 89.06 76 GLU A C 1
ATOM 576 O O . GLU A 1 76 ? 1.326 4.104 11.723 1.00 89.06 76 GLU A O 1
ATOM 581 N N . PHE A 1 77 ? 0.687 2.320 10.542 1.00 90.31 77 PHE A N 1
ATOM 582 C CA . PHE A 1 77 ? -0.747 2.474 10.757 1.00 90.31 77 PHE A CA 1
ATOM 583 C C . PHE A 1 77 ? -1.289 1.293 11.574 1.00 90.31 77 PHE A C 1
ATOM 585 O O . PHE A 1 77 ? -1.743 0.310 10.989 1.00 90.31 77 PHE A O 1
ATOM 592 N N . PRO A 1 78 ? -1.334 1.380 12.918 1.00 87.19 78 PRO A N 1
ATOM 593 C CA . PRO A 1 78 ? -1.805 0.283 13.776 1.00 87.19 78 PRO A CA 1
ATOM 594 C C . PRO A 1 78 ? -3.291 -0.073 13.578 1.00 87.19 78 PRO A C 1
ATOM 596 O O . PRO A 1 78 ? -3.758 -1.117 14.029 1.00 87.19 78 PRO A O 1
ATOM 599 N N . GLU A 1 79 ? -4.052 0.792 12.905 1.00 88.25 79 GLU A N 1
ATOM 600 C CA . GLU A 1 79 ? -5.428 0.533 12.464 1.00 88.25 79 GLU A CA 1
ATOM 601 C C . GLU A 1 79 ? -5.493 -0.487 11.307 1.00 88.25 79 GLU A C 1
ATOM 603 O O . GLU A 1 79 ? -6.529 -1.123 11.095 1.00 88.25 79 GLU A O 1
ATOM 608 N N . VAL A 1 80 ? -4.390 -0.671 10.574 1.00 91.00 80 VAL A N 1
ATOM 609 C CA . VAL A 1 80 ? -4.245 -1.691 9.536 1.00 91.00 80 VAL A CA 1
ATOM 610 C C . VAL A 1 80 ? -3.828 -2.998 10.203 1.00 91.00 80 VAL A C 1
ATOM 612 O O . VAL A 1 80 ? -2.685 -3.196 10.601 1.00 91.00 80 VAL A O 1
ATOM 615 N N . LYS A 1 81 ? -4.786 -3.915 10.326 1.00 88.88 81 LYS A N 1
ATOM 616 C CA . LYS A 1 81 ? -4.585 -5.258 10.885 1.00 88.88 81 LYS A CA 1
ATOM 617 C C . LYS A 1 81 ? -4.103 -6.254 9.841 1.00 88.88 81 LYS A C 1
ATOM 619 O O . LYS A 1 81 ? -3.492 -7.263 10.183 1.00 88.88 81 LYS A O 1
ATOM 624 N N . ARG A 1 82 ? -4.453 -6.016 8.575 1.00 88.69 82 ARG A N 1
ATOM 625 C CA . ARG A 1 82 ? -4.146 -6.916 7.466 1.00 88.69 82 ARG A CA 1
ATOM 626 C C . ARG A 1 82 ? -3.938 -6.134 6.183 1.00 88.69 82 ARG A C 1
ATOM 628 O O . ARG A 1 82 ? -4.668 -5.186 5.909 1.00 88.69 82 ARG A O 1
ATOM 635 N N . VAL A 1 83 ? -3.002 -6.598 5.365 1.00 89.69 83 VAL A N 1
ATOM 636 C CA . VAL A 1 83 ? -2.780 -6.084 4.014 1.00 89.69 83 VAL A CA 1
ATOM 637 C C . VAL A 1 83 ? -2.957 -7.214 3.009 1.00 89.69 83 VAL A C 1
ATOM 639 O O . VAL A 1 83 ? -2.523 -8.340 3.249 1.00 89.69 83 VAL A O 1
ATOM 642 N N . VAL A 1 84 ? -3.655 -6.932 1.911 1.00 88.94 84 VAL A N 1
ATOM 643 C CA . VAL A 1 84 ? -3.931 -7.890 0.836 1.00 88.94 84 VAL A CA 1
ATOM 644 C C . VAL A 1 84 ? -3.497 -7.275 -0.485 1.00 88.94 84 VAL A C 1
ATOM 646 O O . VAL A 1 84 ? -4.018 -6.234 -0.872 1.00 88.94 84 VAL A O 1
ATOM 649 N N . GLY A 1 85 ? -2.559 -7.924 -1.172 1.00 87.44 85 GLY A N 1
ATOM 650 C CA . GLY A 1 85 ? -2.133 -7.547 -2.518 1.00 87.44 85 GLY A CA 1
ATOM 651 C C . GLY A 1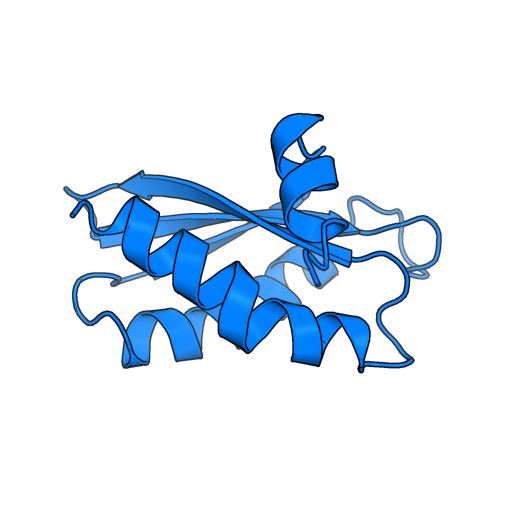 85 ? -2.981 -8.206 -3.589 1.00 87.44 85 GLY A C 1
ATOM 652 O O . GLY A 1 85 ? -3.131 -9.427 -3.590 1.00 87.44 85 GLY A O 1
ATOM 653 N N . LEU A 1 86 ? -3.503 -7.407 -4.510 1.00 85.38 86 LEU A N 1
ATOM 654 C CA . LEU A 1 86 ? -4.266 -7.862 -5.663 1.00 85.38 86 LEU A CA 1
ATOM 655 C C . LEU A 1 86 ? -3.558 -7.400 -6.935 1.00 85.38 86 LEU A C 1
ATOM 657 O O . LEU A 1 86 ? -3.284 -6.212 -7.090 1.00 85.38 86 LEU A O 1
ATOM 661 N N . ALA A 1 87 ? -3.273 -8.339 -7.837 1.00 82.31 87 ALA A N 1
ATOM 662 C CA . ALA A 1 87 ? -2.819 -7.997 -9.179 1.00 82.31 87 ALA A CA 1
ATOM 663 C C . ALA A 1 87 ? -3.986 -7.347 -9.932 1.00 82.31 87 ALA A C 1
ATOM 665 O O . ALA A 1 87 ? -5.030 -7.977 -10.104 1.00 82.31 87 ALA A O 1
ATOM 666 N N . ASP A 1 88 ? -3.831 -6.088 -10.328 1.00 82.00 88 ASP A N 1
ATOM 667 C CA . ASP A 1 88 ? -4.923 -5.282 -10.871 1.00 82.00 88 ASP A CA 1
ATOM 668 C C . ASP A 1 88 ? -4.406 -4.270 -11.899 1.00 82.00 88 ASP A C 1
ATOM 670 O O . ASP A 1 88 ? -3.202 -4.018 -11.986 1.00 82.00 88 ASP A O 1
ATOM 674 N N . ILE A 1 89 ? -5.315 -3.690 -12.685 1.00 81.88 89 ILE A N 1
ATOM 675 C CA . ILE A 1 89 ? -4.964 -2.678 -13.685 1.00 81.88 89 ILE A CA 1
ATOM 676 C C . ILE A 1 89 ? -5.214 -1.302 -13.053 1.00 81.88 89 ILE A C 1
ATOM 678 O O . ILE A 1 89 ? -6.345 -1.025 -12.650 1.00 81.88 89 ILE A O 1
ATOM 682 N N . PRO A 1 90 ? -4.187 -0.444 -12.934 1.00 83.12 90 PRO A N 1
ATOM 683 C CA . PRO A 1 90 ? -4.335 0.860 -12.314 1.00 83.12 90 PRO A CA 1
ATOM 684 C C . PRO A 1 90 ? -5.156 1.781 -13.213 1.00 83.12 90 PRO A C 1
ATOM 686 O O . PRO A 1 90 ? -5.028 1.760 -14.437 1.00 83.12 90 PRO A O 1
ATOM 689 N N . GLU A 1 91 ? -5.984 2.613 -12.590 1.00 83.38 91 GLU A N 1
ATOM 690 C CA . GLU A 1 91 ? -6.726 3.665 -13.283 1.00 83.38 91 GLU A CA 1
ATOM 691 C C . GLU A 1 91 ? -5.786 4.793 -13.740 1.00 83.38 91 GLU A C 1
ATOM 693 O O . GLU A 1 91 ? -4.708 4.994 -13.173 1.00 83.38 91 GLU A O 1
ATOM 698 N N . ASP A 1 92 ? -6.212 5.565 -14.741 1.00 82.19 92 ASP A N 1
ATOM 699 C CA . ASP A 1 92 ? -5.421 6.646 -15.349 1.00 82.19 92 ASP A CA 1
ATOM 700 C C . ASP A 1 92 ? -4.918 7.665 -14.304 1.00 82.19 92 ASP A C 1
ATOM 702 O O . ASP A 1 92 ? -3.762 8.084 -14.336 1.00 82.19 92 ASP A O 1
ATOM 706 N N . ASP A 1 93 ? -5.752 8.011 -13.317 1.00 84.44 93 ASP A N 1
ATOM 707 C CA . ASP A 1 93 ? -5.395 8.894 -12.198 1.00 84.44 93 ASP A CA 1
ATOM 708 C C . ASP A 1 93 ? -4.316 8.309 -11.274 1.00 84.44 93 ASP A C 1
ATOM 710 O O . ASP A 1 93 ? -3.458 9.041 -10.771 1.00 84.44 93 ASP A O 1
ATOM 714 N N . ILE A 1 94 ? -4.309 6.988 -11.073 1.00 87.12 94 ILE A N 1
ATOM 715 C CA . ILE A 1 94 ? -3.274 6.297 -10.294 1.00 87.12 94 ILE A CA 1
ATOM 716 C C . ILE A 1 94 ? -1.962 6.282 -11.070 1.00 87.12 94 ILE A C 1
ATOM 718 O O . ILE A 1 94 ? -0.918 6.588 -10.496 1.00 87.12 94 ILE A O 1
ATOM 722 N N . ILE A 1 95 ? -2.014 5.987 -12.372 1.00 83.25 95 ILE A N 1
ATOM 723 C CA . ILE A 1 95 ? -0.841 6.023 -13.254 1.00 83.25 95 ILE A CA 1
ATOM 724 C C . ILE A 1 95 ? -0.239 7.430 -13.247 1.00 83.25 95 ILE A C 1
ATOM 726 O O . ILE A 1 95 ? 0.966 7.583 -13.050 1.00 83.25 95 ILE A O 1
ATOM 730 N N . LYS A 1 96 ? -1.074 8.466 -13.393 1.00 84.06 96 LYS A N 1
ATOM 731 C CA . LYS A 1 96 ? -0.644 9.865 -13.303 1.00 84.06 96 LYS A CA 1
ATOM 732 C C . LYS A 1 96 ? -0.053 10.181 -11.942 1.00 84.06 96 LYS A C 1
ATOM 734 O O . LYS A 1 96 ? 1.035 10.722 -11.907 1.00 84.06 96 LYS A O 1
ATOM 739 N N . SER A 1 97 ? -0.691 9.807 -10.835 1.00 85.38 97 SER A N 1
ATOM 740 C CA . SER A 1 97 ? -0.169 10.066 -9.480 1.00 85.38 97 SER A CA 1
ATOM 741 C C . SER A 1 97 ? 1.150 9.336 -9.203 1.00 85.38 97 SER A C 1
ATOM 743 O O . SER A 1 97 ? 2.019 9.841 -8.495 1.00 85.38 97 SER A O 1
ATOM 745 N N . TRP A 1 98 ? 1.320 8.142 -9.770 1.00 85.31 98 TRP A N 1
ATOM 746 C CA . TRP A 1 98 ? 2.541 7.355 -9.651 1.00 85.31 98 TRP A CA 1
ATOM 747 C C . TRP A 1 98 ? 3.690 7.954 -10.470 1.00 85.31 98 TRP A C 1
ATOM 749 O O . TRP A 1 98 ? 4.809 8.077 -9.964 1.00 85.31 98 TRP A O 1
ATOM 759 N N . ASN A 1 99 ? 3.408 8.368 -11.708 1.00 79.88 99 ASN A N 1
ATOM 760 C CA . ASN A 1 99 ? 4.388 8.930 -12.640 1.00 79.88 99 ASN A CA 1
ATOM 761 C C . ASN A 1 99 ? 4.636 10.428 -12.461 1.00 79.88 99 ASN A C 1
ATOM 763 O O . ASN A 1 99 ? 5.717 10.888 -12.819 1.00 79.88 99 ASN A O 1
ATOM 767 N N . ASN A 1 100 ? 3.697 11.170 -11.873 1.00 70.00 100 ASN A N 1
ATOM 768 C CA . ASN A 1 100 ? 3.914 12.537 -11.420 1.00 70.00 100 ASN A CA 1
ATOM 769 C C . ASN A 1 100 ? 4.881 12.497 -10.237 1.00 70.00 100 ASN A C 1
ATOM 771 O O . ASN A 1 100 ? 4.526 12.460 -9.056 1.00 70.00 100 ASN A O 1
ATOM 775 N N . GLU A 1 101 ? 6.155 12.501 -10.585 1.00 56.09 101 GLU A N 1
ATOM 776 C CA . GLU A 1 101 ? 7.147 13.296 -9.887 1.00 56.09 101 GLU A CA 1
ATOM 777 C C . GLU A 1 101 ? 6.786 14.764 -10.152 1.00 56.09 101 GLU A C 1
ATOM 779 O O . GLU A 1 101 ? 7.342 15.400 -11.043 1.00 56.09 101 GLU A O 1
ATOM 784 N N . GLU A 1 102 ? 5.771 15.300 -9.463 1.00 39.81 102 GLU A N 1
ATOM 785 C CA . GLU A 1 102 ? 5.655 16.757 -9.402 1.00 39.81 102 GLU A CA 1
ATOM 786 C C . GLU A 1 102 ? 6.892 17.277 -8.661 1.00 39.81 102 GLU A C 1
ATOM 788 O O . GLU A 1 102 ? 7.005 17.072 -7.455 1.00 39.81 102 GLU A O 1
ATOM 793 N N . ASN A 1 103 ? 7.818 17.822 -9.464 1.00 40.28 103 ASN A N 1
ATOM 794 C CA . ASN A 1 103 ? 8.865 18.818 -9.186 1.00 40.28 103 ASN A CA 1
ATOM 795 C C . ASN A 1 103 ? 9.320 18.999 -7.732 1.00 40.28 103 ASN A C 1
ATOM 797 O O . ASN A 1 103 ? 8.548 19.562 -6.923 1.00 40.28 103 ASN A O 1
#